Protein AF-A0A7U6QL29-F1 (afdb_monomer_lite)

Secondary structure (DSSP, 8-state):
----------TTSSTTT-HHHHS-----PPPHHHHS--TT----HHHHS-TTS-HHHHHHHHHHHHHHHHHHTT--HHHHHHHHT--HHHHHHHHHHHHH-TT---HHHHHHHHHT-

pLDDT: mean 74.28, std 16.04, range [40.22, 94.31]

Radius of gyration: 22.53 Å; chains: 1; bounding box: 45×58×54 Å

Foldseek 3Di:
DDDPDPPPDPPCPPPVNVVVVVPDPPDPDDDPVVVPPDPVCPPDLVNVCPPPDDPQLVVLLVLLVQLVVCVVVVDDLVRSCVVVVHDSVSSVLSVCLCVVCVVCNDSSVSSVVSVVD

Structure (mmCIF, N/CA/C/O backbone):
data_AF-A0A7U6QL29-F1
#
_entry.id   AF-A0A7U6QL29-F1
#
loop_
_atom_site.group_PDB
_atom_site.id
_atom_site.type_symbol
_atom_site.label_atom_id
_atom_site.label_alt_id
_atom_site.label_comp_id
_atom_site.label_asym_id
_atom_site.label_entity_id
_atom_site.label_seq_id
_atom_site.pdbx_PDB_ins_code
_atom_site.Cartn_x
_atom_site.Cartn_y
_atom_site.Cartn_z
_atom_site.occupancy
_atom_site.B_iso_or_equiv
_atom_site.auth_seq_id
_atom_si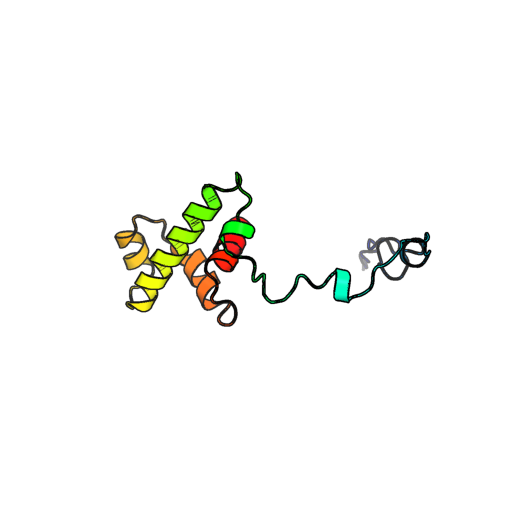te.auth_comp_id
_atom_site.auth_asym_id
_atom_site.auth_atom_id
_atom_site.pdbx_PDB_model_num
ATOM 1 N N . MET A 1 1 ? 28.688 42.647 -4.879 1.00 40.22 1 MET A N 1
ATOM 2 C CA . MET A 1 1 ? 27.377 41.988 -5.049 1.00 40.22 1 MET A CA 1
ATOM 3 C C . MET A 1 1 ? 27.635 40.758 -5.884 1.00 40.22 1 MET A C 1
ATOM 5 O O . MET A 1 1 ? 27.655 40.843 -7.107 1.00 40.22 1 MET A O 1
ATOM 9 N N . ASP A 1 2 ? 27.960 39.671 -5.197 1.00 42.50 2 ASP A N 1
ATOM 10 C CA . ASP A 1 2 ? 28.272 38.382 -5.794 1.00 42.50 2 ASP A CA 1
ATOM 11 C C . ASP A 1 2 ? 27.009 37.785 -6.404 1.00 42.50 2 ASP A C 1
ATOM 13 O O . ASP A 1 2 ? 26.021 37.530 -5.716 1.00 42.50 2 ASP A O 1
ATOM 17 N N . LYS A 1 3 ? 27.033 37.602 -7.722 1.00 50.62 3 LYS A N 1
ATOM 18 C CA . LYS A 1 3 ? 26.057 36.780 -8.425 1.00 50.62 3 LYS A CA 1
ATOM 19 C C . LYS A 1 3 ? 26.654 35.381 -8.487 1.00 50.62 3 LYS A C 1
ATOM 21 O O . LYS A 1 3 ? 27.391 35.078 -9.419 1.00 50.62 3 LYS A O 1
ATOM 26 N N . ASN A 1 4 ? 26.365 34.562 -7.479 1.00 50.38 4 ASN A N 1
ATOM 27 C CA . ASN A 1 4 ? 26.541 33.115 -7.574 1.00 50.38 4 ASN A CA 1
ATOM 28 C C . ASN A 1 4 ? 25.614 32.610 -8.682 1.00 50.38 4 ASN A C 1
ATOM 30 O O . ASN A 1 4 ? 24.430 32.366 -8.462 1.00 50.38 4 ASN A O 1
ATOM 34 N N . LYS A 1 5 ? 26.150 32.545 -9.898 1.00 53.12 5 LYS A N 1
ATOM 35 C CA . LYS A 1 5 ? 25.544 31.853 -11.025 1.00 53.12 5 LYS A CA 1
ATOM 36 C C . LYS A 1 5 ? 25.926 30.389 -10.842 1.00 53.12 5 LYS A C 1
ATOM 38 O O . LYS A 1 5 ? 27.107 30.055 -10.841 1.00 53.12 5 LYS A O 1
ATOM 43 N N . ILE A 1 6 ? 24.938 29.555 -10.545 1.00 56.38 6 ILE A N 1
ATOM 44 C CA . ILE A 1 6 ? 25.116 28.108 -10.455 1.00 56.38 6 ILE A CA 1
ATOM 45 C C . ILE A 1 6 ? 25.245 27.620 -11.904 1.00 56.38 6 ILE A C 1
ATOM 47 O O . ILE A 1 6 ? 24.254 27.266 -12.526 1.00 56.38 6 ILE A O 1
ATOM 51 N N . ASP A 1 7 ? 26.448 27.705 -12.468 1.00 56.84 7 ASP A N 1
ATOM 52 C CA . ASP A 1 7 ? 26.783 27.117 -13.769 1.00 56.84 7 ASP A CA 1
ATOM 53 C C . ASP A 1 7 ? 27.243 25.673 -13.516 1.00 56.84 7 ASP A C 1
ATOM 55 O O . ASP A 1 7 ? 28.436 25.396 -13.444 1.00 56.84 7 ASP A O 1
ATOM 59 N N . ASN A 1 8 ? 26.288 24.777 -13.257 1.00 55.00 8 ASN A N 1
ATOM 60 C CA . ASN A 1 8 ? 26.526 23.335 -13.115 1.00 55.00 8 ASN A CA 1
ATOM 61 C C . ASN A 1 8 ? 25.296 22.535 -13.586 1.00 55.00 8 ASN A C 1
ATOM 63 O O . ASN A 1 8 ? 24.815 21.641 -12.895 1.00 55.00 8 ASN A O 1
ATOM 67 N N . LEU A 1 9 ? 24.763 22.876 -14.759 1.00 58.69 9 LEU A N 1
ATOM 68 C CA . LEU A 1 9 ? 24.209 21.843 -15.627 1.00 58.69 9 LEU A CA 1
ATOM 69 C C . LEU A 1 9 ? 25.297 21.585 -16.662 1.00 58.69 9 LEU A C 1
ATOM 71 O O . LEU A 1 9 ? 25.741 22.506 -17.341 1.00 58.69 9 LEU A O 1
ATOM 75 N N . ASP A 1 10 ? 25.815 20.368 -16.674 1.00 59.53 10 ASP A N 1
ATOM 76 C CA . ASP A 1 10 ? 26.683 19.914 -17.745 1.00 59.53 10 ASP A CA 1
ATOM 77 C C . ASP A 1 10 ? 25.817 19.841 -19.007 1.00 59.53 10 ASP A C 1
ATOM 79 O O . ASP A 1 10 ? 24.961 18.965 -19.107 1.00 59.53 10 ASP A O 1
ATOM 83 N N . ASP A 1 11 ? 26.004 20.775 -19.942 1.00 56.78 11 ASP A N 1
ATOM 84 C CA . ASP A 1 11 ? 25.259 20.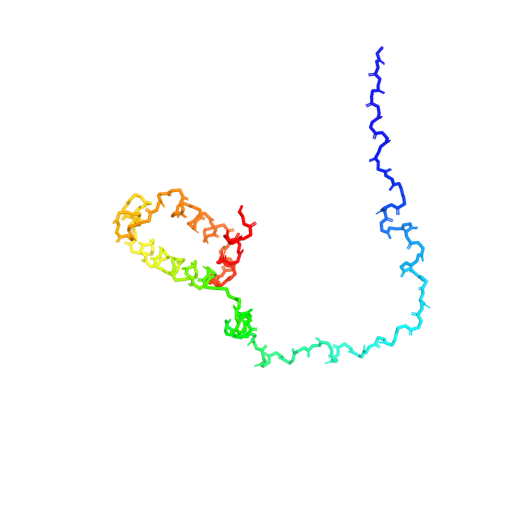839 -21.210 1.00 56.78 11 ASP A CA 1
ATOM 85 C C . ASP A 1 11 ? 25.388 19.533 -22.035 1.00 56.78 11 ASP A C 1
ATOM 87 O O . ASP A 1 11 ? 24.669 19.335 -23.011 1.00 56.78 11 ASP A O 1
ATOM 91 N N . THR A 1 12 ? 26.293 18.615 -21.661 1.00 55.00 12 THR A N 1
ATOM 92 C CA . THR A 1 12 ? 26.418 17.281 -22.272 1.00 55.00 12 THR A CA 1
ATOM 93 C C . THR A 1 12 ? 25.448 16.230 -21.713 1.00 55.00 12 THR A C 1
ATOM 95 O O . THR A 1 12 ? 25.294 15.169 -22.316 1.00 55.00 12 THR A O 1
ATOM 98 N N . LEU A 1 13 ? 24.768 16.517 -20.595 1.00 58.56 13 LEU A N 1
ATOM 99 C CA . LEU A 1 13 ? 23.689 15.696 -20.022 1.00 58.56 13 LEU A CA 1
ATOM 100 C C . LEU A 1 13 ? 22.298 16.091 -20.539 1.00 58.56 13 LEU A C 1
ATOM 102 O O . LEU A 1 13 ? 21.319 15.398 -20.252 1.00 58.56 13 LEU A O 1
ATOM 106 N N . ASP A 1 14 ? 22.200 17.178 -21.304 1.00 64.75 14 ASP A N 1
ATOM 107 C CA . ASP A 1 14 ? 20.971 17.532 -21.998 1.00 64.75 14 ASP A CA 1
ATOM 108 C C . ASP A 1 14 ? 20.721 16.515 -23.113 1.00 64.75 14 ASP A C 1
ATOM 110 O O . ASP A 1 14 ? 21.499 16.376 -24.060 1.00 64.75 14 ASP A O 1
ATOM 114 N N . TRP A 1 15 ? 19.592 15.811 -23.016 1.00 67.31 15 TRP A N 1
ATOM 115 C CA . TRP A 1 15 ? 19.151 14.805 -23.990 1.00 67.31 15 TRP A CA 1
ATOM 116 C C . TRP A 1 15 ? 19.091 15.345 -25.429 1.00 67.31 15 TRP A C 1
ATOM 118 O O . TRP A 1 15 ? 19.153 14.581 -26.389 1.00 67.31 15 TRP A O 1
ATOM 128 N N . GLU A 1 16 ? 18.985 16.665 -25.587 1.00 61.34 16 GLU A N 1
ATOM 129 C CA . GLU A 1 16 ? 19.014 17.361 -26.873 1.00 61.34 16 GLU A CA 1
ATOM 130 C C . GLU A 1 16 ? 20.406 17.338 -27.539 1.00 61.34 16 GLU A C 1
ATOM 132 O O . GLU A 1 16 ? 20.490 17.317 -28.767 1.00 61.34 16 GLU A O 1
ATOM 137 N N . TYR A 1 17 ? 21.494 17.277 -26.759 1.00 59.78 17 TYR A N 1
ATOM 138 C CA . TYR A 1 17 ? 22.880 17.369 -27.241 1.00 59.78 17 TYR A CA 1
ATOM 139 C C . TYR A 1 17 ? 23.651 16.048 -27.231 1.00 59.78 17 TYR A C 1
ATOM 141 O O . TYR A 1 17 ? 24.782 15.996 -27.723 1.00 59.78 17 TYR A O 1
ATOM 149 N N . MET A 1 18 ? 23.051 14.964 -26.738 1.00 69.81 18 MET A N 1
ATOM 150 C CA . MET A 1 18 ? 23.636 13.630 -26.840 1.00 69.81 18 MET A CA 1
ATOM 151 C C . MET A 1 18 ? 23.526 13.131 -28.291 1.00 69.81 18 MET A C 1
ATOM 153 O O . MET A 1 18 ? 22.610 12.394 -28.654 1.00 69.81 18 MET A O 1
ATOM 157 N N . SER A 1 19 ? 24.474 13.547 -29.139 1.00 60.09 19 SER A N 1
ATOM 158 C CA . SER A 1 19 ? 24.592 13.159 -30.557 1.00 60.09 19 SER A CA 1
ATOM 159 C C . SER A 1 19 ? 24.478 11.652 -30.781 1.00 60.09 19 SER A C 1
ATOM 161 O O . SER A 1 19 ? 23.974 11.193 -31.806 1.00 60.09 19 SER A O 1
ATOM 163 N N . ASP A 1 20 ? 24.909 10.888 -29.788 1.00 64.50 20 ASP A N 1
ATOM 164 C CA . ASP A 1 20 ? 24.981 9.436 -29.804 1.00 64.50 20 ASP A CA 1
ATOM 165 C C . ASP A 1 20 ? 23.582 8.788 -29.780 1.00 64.50 20 ASP A C 1
ATOM 167 O O . ASP A 1 20 ? 23.423 7.685 -30.290 1.00 64.50 20 ASP A O 1
ATOM 171 N N . PHE A 1 21 ? 22.541 9.486 -29.293 1.00 60.22 21 PHE A N 1
ATOM 172 C CA . PHE A 1 21 ? 21.143 9.026 -29.379 1.00 60.22 21 PHE A CA 1
ATOM 173 C C . PHE A 1 21 ? 20.537 9.179 -30.779 1.00 60.22 21 PHE A C 1
ATOM 175 O O . PHE A 1 21 ? 19.652 8.412 -31.151 1.00 60.22 21 PHE A O 1
ATOM 182 N N . TYR A 1 22 ? 21.008 10.153 -31.562 1.00 62.88 22 TYR A N 1
ATOM 183 C CA . TYR A 1 22 ? 20.559 10.384 -32.941 1.00 62.88 22 TYR A CA 1
ATOM 184 C C . TYR A 1 22 ? 21.401 9.630 -33.973 1.00 62.88 22 TYR A C 1
ATOM 186 O O . TYR A 1 22 ? 21.065 9.601 -35.161 1.00 62.88 22 TYR A O 1
ATOM 194 N N . THR A 1 23 ? 22.512 9.035 -33.537 1.00 63.91 23 THR A N 1
ATOM 195 C CA . THR A 1 23 ? 23.359 8.220 -34.396 1.00 63.91 23 THR A CA 1
ATOM 196 C C . THR A 1 23 ? 22.776 6.814 -34.407 1.00 63.91 23 THR A C 1
ATOM 198 O O . THR A 1 23 ? 23.006 6.021 -33.501 1.00 63.91 23 THR A O 1
ATOM 201 N N . ASN A 1 24 ? 21.962 6.528 -35.421 1.00 58.25 24 ASN A N 1
ATOM 202 C CA . ASN A 1 24 ? 21.401 5.201 -35.653 1.00 58.25 24 ASN A CA 1
ATOM 203 C C . ASN A 1 24 ? 22.540 4.211 -35.952 1.00 58.25 24 ASN A C 1
ATOM 205 O O . ASN A 1 24 ? 22.907 4.011 -37.108 1.00 58.25 24 ASN A O 1
ATOM 209 N N . GLU A 1 25 ? 23.117 3.590 -34.924 1.00 62.59 25 GLU A N 1
ATOM 210 C CA . GLU A 1 25 ? 23.585 2.216 -35.087 1.00 62.59 25 GLU A CA 1
ATOM 211 C C . GLU A 1 25 ? 22.348 1.393 -35.442 1.00 62.59 25 GLU A C 1
ATOM 213 O O . GLU A 1 25 ? 21.331 1.535 -34.763 1.00 62.59 25 GLU A O 1
ATOM 218 N N . ASP A 1 26 ? 22.418 0.621 -36.528 1.00 58.31 26 ASP A N 1
ATOM 219 C CA . ASP A 1 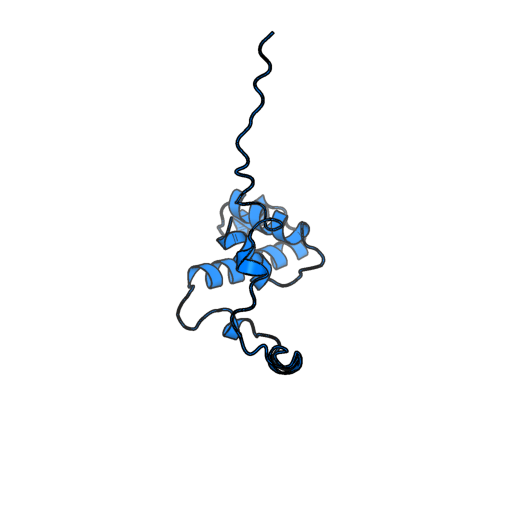26 ? 21.333 -0.168 -37.124 1.00 58.31 26 ASP A CA 1
ATOM 220 C C . ASP A 1 26 ? 20.696 -1.141 -36.110 1.00 58.31 26 ASP A C 1
ATOM 222 O O . ASP A 1 26 ? 20.930 -2.350 -36.123 1.00 58.31 26 ASP A O 1
ATOM 226 N N . LYS A 1 27 ? 19.896 -0.614 -35.185 1.00 62.78 27 LYS A N 1
ATOM 227 C CA . LYS A 1 27 ? 19.028 -1.385 -34.312 1.00 62.78 27 LYS A CA 1
ATOM 228 C C . LYS A 1 27 ? 17.805 -1.713 -35.143 1.00 62.78 27 LYS A C 1
ATOM 230 O O . LYS A 1 27 ? 17.078 -0.819 -35.568 1.00 62.78 27 LYS A O 1
ATOM 235 N N . GLU A 1 28 ? 17.617 -2.996 -35.409 1.00 67.25 28 GLU A N 1
ATOM 236 C CA . GLU A 1 28 ? 16.390 -3.530 -35.985 1.00 67.25 28 GLU A CA 1
ATOM 237 C C . GLU A 1 28 ? 15.247 -3.214 -35.008 1.00 67.25 28 GLU A C 1
ATOM 239 O O . GLU A 1 28 ? 15.099 -3.856 -33.969 1.00 67.25 28 GLU A O 1
ATOM 244 N N . ILE A 1 29 ? 14.516 -2.131 -35.276 1.00 71.31 29 ILE A N 1
ATOM 245 C CA . ILE A 1 29 ? 13.292 -1.783 -34.554 1.00 71.31 29 ILE A CA 1
ATOM 246 C C . ILE A 1 29 ? 12.190 -2.627 -35.194 1.00 71.31 29 ILE A C 1
ATOM 248 O O . ILE A 1 29 ? 11.953 -2.494 -36.395 1.00 71.31 29 ILE A O 1
ATOM 252 N N . GLY A 1 30 ? 11.582 -3.522 -34.413 1.00 76.00 30 GLY A N 1
ATOM 253 C CA . GLY A 1 30 ? 10.448 -4.338 -34.853 1.00 76.00 30 GLY A CA 1
ATOM 254 C C . GLY A 1 30 ? 9.211 -3.491 -35.152 1.00 76.00 30 GLY A C 1
ATOM 255 O O . GLY A 1 30 ? 9.171 -2.294 -34.844 1.00 76.00 30 GLY A O 1
ATOM 256 N N . ASP A 1 31 ? 8.192 -4.105 -35.745 1.00 81.69 31 ASP A N 1
ATOM 257 C CA . ASP A 1 31 ? 6.920 -3.419 -35.958 1.00 81.69 31 ASP A CA 1
ATOM 258 C C . ASP A 1 31 ? 6.247 -3.147 -34.599 1.00 81.69 31 ASP A C 1
ATOM 260 O O . ASP A 1 31 ? 6.501 -3.830 -33.604 1.00 81.69 31 ASP A O 1
ATOM 264 N N . LEU A 1 32 ? 5.410 -2.108 -34.510 1.00 67.38 32 LEU A N 1
ATOM 265 C CA . LEU A 1 32 ? 4.813 -1.686 -33.232 1.00 67.38 32 LEU A CA 1
ATOM 266 C C . LEU A 1 32 ? 3.994 -2.825 -32.598 1.00 67.38 32 LEU A C 1
ATOM 268 O O . LEU A 1 32 ? 3.947 -2.975 -31.380 1.00 67.38 32 LEU A O 1
ATOM 272 N N . GLU A 1 33 ? 3.379 -3.635 -33.453 1.00 73.25 33 GLU A N 1
ATOM 273 C CA . GLU A 1 33 ? 2.607 -4.828 -33.141 1.00 73.25 33 GLU A CA 1
ATOM 274 C C . GLU A 1 33 ? 3.435 -5.922 -32.453 1.00 73.25 33 GLU A C 1
ATOM 276 O O . GLU A 1 33 ? 2.864 -6.703 -31.696 1.00 73.25 33 GLU A O 1
ATOM 281 N N . ASP A 1 34 ? 4.758 -5.947 -32.647 1.00 73.06 34 ASP A N 1
ATOM 282 C CA . ASP A 1 34 ? 5.663 -6.898 -31.988 1.00 73.06 34 ASP A CA 1
ATOM 283 C C . ASP A 1 34 ? 5.951 -6.510 -30.525 1.00 73.06 34 ASP A C 1
ATOM 285 O O . ASP A 1 34 ? 6.336 -7.355 -29.716 1.00 73.06 34 ASP A O 1
ATOM 289 N N . TYR A 1 35 ? 5.753 -5.235 -30.168 1.00 69.62 35 TYR A N 1
ATOM 290 C CA . TYR A 1 35 ? 5.943 -4.707 -28.810 1.00 69.62 35 TYR A CA 1
ATOM 291 C C . TYR A 1 35 ? 4.635 -4.557 -28.032 1.00 69.62 35 TYR A C 1
ATOM 293 O O . TYR A 1 35 ? 4.652 -4.401 -26.808 1.00 69.62 35 TYR A O 1
ATOM 301 N N . ILE A 1 36 ? 3.495 -4.592 -28.723 1.00 73.50 36 ILE A N 1
ATOM 302 C CA . ILE A 1 36 ? 2.190 -4.654 -28.076 1.00 73.50 36 ILE A CA 1
ATOM 303 C C . ILE A 1 36 ? 2.008 -6.091 -27.589 1.00 73.50 36 ILE A C 1
ATOM 305 O O . ILE A 1 36 ? 1.554 -6.968 -28.323 1.00 73.50 36 ILE A O 1
ATOM 309 N N . VAL A 1 37 ? 2.342 -6.325 -26.317 1.00 61.00 37 VAL A N 1
ATOM 310 C CA . VAL A 1 37 ? 1.801 -7.468 -25.574 1.00 61.00 37 VAL A CA 1
ATOM 311 C C . VAL A 1 37 ? 0.290 -7.435 -25.789 1.00 61.00 37 VAL A C 1
ATOM 313 O O . VAL A 1 37 ? -0.357 -6.416 -25.536 1.00 61.00 37 VAL A O 1
ATOM 316 N N . SER A 1 38 ? -0.251 -8.505 -26.376 1.00 52.25 38 SER A N 1
ATOM 317 C CA . SER A 1 38 ? -1.668 -8.584 -26.728 1.00 52.25 38 SER A CA 1
ATOM 318 C C . SER A 1 38 ? -2.502 -8.176 -25.518 1.00 52.25 38 SER A C 1
ATOM 320 O O . SER A 1 38 ? -2.293 -8.704 -24.434 1.00 52.25 38 SER A O 1
ATOM 322 N N . ALA A 1 39 ? -3.460 -7.264 -25.694 1.00 51.97 39 ALA A N 1
ATOM 323 C CA . ALA A 1 39 ? -4.302 -6.733 -24.613 1.00 51.97 39 ALA A CA 1
ATOM 324 C C . ALA A 1 39 ? -5.142 -7.797 -23.859 1.00 51.97 39 ALA A C 1
ATOM 326 O O . ALA A 1 39 ? -5.894 -7.452 -22.952 1.00 51.97 39 ALA A O 1
ATOM 327 N N . ASP A 1 40 ? -5.038 -9.068 -24.255 1.00 49.66 40 ASP A N 1
ATOM 328 C CA . ASP A 1 40 ? -5.612 -10.237 -23.583 1.00 49.66 40 ASP A CA 1
ATOM 329 C C . ASP A 1 40 ? -4.705 -10.778 -22.456 1.00 49.66 40 ASP A C 1
ATOM 331 O O . ASP A 1 40 ? -5.150 -11.515 -21.582 1.00 49.66 40 ASP A O 1
ATOM 335 N N . GLU A 1 41 ? -3.436 -10.368 -22.424 1.00 51.09 41 GLU A N 1
ATOM 336 C CA . GLU A 1 41 ? -2.528 -10.570 -21.300 1.00 51.09 41 GLU A CA 1
ATOM 337 C C . GLU A 1 41 ? -2.523 -9.299 -20.452 1.00 51.09 41 GLU A C 1
ATOM 339 O O . GLU A 1 41 ? -1.536 -8.569 -20.374 1.00 51.09 41 GLU A O 1
ATOM 344 N N . THR A 1 42 ? -3.649 -9.003 -19.798 1.00 52.22 42 THR A N 1
ATOM 345 C CA . THR A 1 42 ? -3.569 -8.156 -18.606 1.00 52.22 42 THR A CA 1
ATOM 346 C C . THR A 1 42 ? -2.589 -8.843 -17.662 1.00 52.22 42 THR A C 1
ATOM 348 O O . THR A 1 42 ? -2.853 -9.998 -17.302 1.00 52.22 42 THR A O 1
ATOM 351 N N . PRO A 1 43 ? -1.467 -8.210 -17.286 1.00 52.09 43 PRO A N 1
ATOM 352 C CA . PRO A 1 43 ? -0.566 -8.817 -16.331 1.00 52.09 43 PRO A CA 1
ATOM 353 C C . PRO A 1 43 ? -1.374 -9.042 -15.052 1.00 52.09 43 PRO A C 1
ATOM 355 O O . PRO A 1 43 ? -1.879 -8.105 -14.438 1.00 52.09 43 PRO A O 1
ATOM 358 N N . THR A 1 44 ? -1.609 -10.311 -14.729 1.00 54.84 44 THR A N 1
ATOM 359 C CA . THR A 1 44 ? -2.205 -10.695 -13.457 1.00 54.84 44 THR A CA 1
ATOM 360 C C . THR A 1 44 ? -1.234 -10.303 -12.356 1.00 54.84 44 THR A C 1
ATOM 362 O O . THR A 1 44 ? -0.024 -10.270 -12.587 1.00 54.84 44 THR A O 1
ATOM 365 N N . ASP A 1 45 ? -1.739 -10.045 -11.150 1.00 53.84 45 ASP A N 1
ATOM 366 C CA . ASP A 1 45 ? -0.876 -9.730 -10.007 1.00 53.84 45 ASP A CA 1
ATOM 367 C C . ASP A 1 45 ? 0.250 -10.780 -9.851 1.00 53.84 45 ASP A C 1
ATOM 369 O O . ASP A 1 45 ? 1.393 -10.436 -9.574 1.00 53.84 45 ASP A O 1
ATOM 373 N N . GLU A 1 46 ? -0.033 -12.053 -10.162 1.00 54.25 46 GLU A N 1
ATOM 374 C CA . GLU A 1 46 ? 0.936 -13.163 -10.180 1.00 54.25 46 GLU A CA 1
ATOM 375 C C . GLU A 1 46 ? 2.031 -13.073 -11.262 1.00 54.25 46 GLU A C 1
ATOM 377 O O . GLU A 1 46 ? 3.103 -13.635 -11.068 1.00 54.25 46 GLU A O 1
ATOM 382 N N . ASN A 1 47 ? 1.794 -12.397 -12.391 1.00 54.38 47 ASN A N 1
ATOM 383 C CA . ASN A 1 47 ? 2.810 -12.180 -13.431 1.00 54.38 47 ASN A CA 1
ATOM 384 C C . ASN A 1 47 ? 3.742 -10.999 -13.106 1.00 54.38 47 ASN A C 1
ATOM 386 O O . ASN A 1 47 ? 4.848 -10.939 -13.639 1.00 54.38 47 ASN A O 1
ATOM 390 N N . ILE A 1 48 ? 3.293 -10.059 -12.265 1.00 57.16 48 ILE A N 1
ATOM 391 C CA . ILE A 1 48 ? 4.058 -8.869 -11.850 1.00 57.16 48 ILE A CA 1
ATOM 392 C C . ILE A 1 48 ? 4.889 -9.178 -10.599 1.00 57.16 48 ILE A C 1
ATOM 394 O O . ILE A 1 48 ? 6.048 -8.779 -10.513 1.00 57.16 48 ILE A O 1
ATOM 398 N N . LEU A 1 49 ? 4.322 -9.946 -9.665 1.00 57.28 49 LEU A N 1
ATOM 399 C CA . LEU A 1 49 ? 5.041 -10.558 -8.551 1.00 57.28 49 LEU A CA 1
ATOM 400 C C . LEU A 1 49 ? 5.940 -11.678 -9.094 1.00 57.28 49 LEU A C 1
ATOM 402 O O . LEU A 1 49 ? 5.527 -12.836 -9.162 1.00 57.28 49 LEU A O 1
ATOM 406 N N . GLY A 1 50 ? 7.159 -11.340 -9.524 1.00 51.91 50 GLY A N 1
ATOM 407 C CA . GLY A 1 50 ? 8.160 -12.316 -9.959 1.00 51.91 50 GLY A CA 1
ATOM 408 C C . GLY A 1 50 ? 8.237 -13.503 -8.990 1.00 51.91 50 GLY A C 1
ATOM 409 O O . GLY A 1 50 ? 8.167 -13.328 -7.779 1.00 51.91 50 GLY A O 1
ATOM 410 N N . ASN A 1 51 ? 8.352 -14.728 -9.518 1.00 54.78 51 ASN A N 1
ATOM 411 C CA . ASN A 1 51 ? 8.129 -15.995 -8.794 1.00 54.78 51 ASN A CA 1
ATOM 412 C C . ASN A 1 51 ? 8.886 -16.194 -7.453 1.00 54.78 51 ASN A C 1
ATOM 414 O O . ASN A 1 51 ? 8.576 -17.154 -6.747 1.00 54.78 51 ASN A O 1
ATOM 418 N N . GLU A 1 52 ? 9.835 -15.332 -7.073 1.00 53.62 52 GLU A N 1
ATOM 419 C CA . GLU A 1 52 ? 10.612 -15.428 -5.825 1.00 53.62 52 GLU A CA 1
ATOM 420 C C . GLU A 1 52 ? 10.835 -14.084 -5.085 1.00 53.62 52 GLU A C 1
ATOM 422 O O . GLU A 1 52 ? 11.376 -14.091 -3.982 1.00 53.62 52 GLU A O 1
ATOM 427 N N . GLU A 1 53 ? 10.382 -12.950 -5.627 1.00 55.72 53 GLU A N 1
ATOM 428 C CA . GLU A 1 53 ? 10.504 -11.602 -5.043 1.00 55.72 53 GLU A CA 1
ATOM 429 C C . GLU A 1 53 ? 9.069 -11.038 -5.006 1.00 55.72 53 GLU A C 1
ATOM 431 O O . GLU A 1 53 ? 8.463 -10.805 -6.041 1.00 55.72 53 GLU A O 1
ATOM 436 N N . ASP A 1 54 ? 8.361 -10.897 -3.894 1.00 69.00 54 ASP A N 1
ATOM 437 C CA . ASP A 1 54 ? 8.808 -10.229 -2.689 1.00 69.00 54 ASP A CA 1
ATOM 438 C C . ASP A 1 54 ? 7.781 -10.533 -1.574 1.00 69.00 54 ASP A C 1
ATOM 440 O O . ASP A 1 54 ? 6.610 -10.135 -1.646 1.00 69.00 54 ASP A O 1
ATOM 444 N N . ASP A 1 55 ? 8.173 -11.308 -0.557 1.00 81.12 55 ASP A N 1
ATOM 445 C CA . ASP A 1 55 ? 7.302 -11.600 0.595 1.00 81.12 55 ASP A CA 1
ATOM 446 C C . ASP A 1 55 ? 6.857 -10.302 1.300 1.00 81.12 55 ASP A C 1
ATOM 448 O O . ASP A 1 55 ? 5.758 -10.242 1.857 1.00 81.12 55 ASP A O 1
ATOM 452 N N . THR A 1 56 ? 7.675 -9.246 1.212 1.00 84.94 56 THR A N 1
ATOM 453 C CA . THR A 1 56 ? 7.357 -7.906 1.716 1.00 84.94 56 THR A CA 1
ATOM 454 C C . THR A 1 56 ? 6.209 -7.286 0.930 1.00 84.94 56 THR A C 1
ATOM 456 O O . THR A 1 56 ? 5.218 -6.872 1.529 1.00 84.94 56 THR A O 1
ATOM 459 N N . LEU A 1 57 ? 6.281 -7.288 -0.404 1.00 86.50 57 LEU A N 1
ATOM 460 C CA . LEU A 1 57 ? 5.226 -6.738 -1.258 1.00 86.50 57 LEU A CA 1
ATOM 461 C C . LEU A 1 57 ? 3.894 -7.462 -1.058 1.00 86.50 57 LEU A C 1
ATOM 463 O O . LEU A 1 57 ? 2.840 -6.832 -1.009 1.00 86.50 57 LEU A O 1
ATOM 467 N N . ARG A 1 58 ? 3.926 -8.791 -0.897 1.00 87.12 58 ARG A N 1
ATOM 468 C CA . ARG A 1 58 ? 2.720 -9.578 -0.594 1.00 87.12 58 ARG A CA 1
ATOM 469 C C . ARG A 1 58 ? 2.098 -9.183 0.739 1.00 87.12 58 ARG A C 1
ATOM 471 O O . ARG A 1 58 ? 0.873 -9.112 0.829 1.00 87.12 58 ARG A O 1
ATOM 478 N N . GLN A 1 59 ? 2.925 -8.928 1.752 1.00 90.12 59 GLN A N 1
ATOM 479 C CA . GLN A 1 59 ? 2.448 -8.453 3.045 1.00 90.12 59 GLN A CA 1
ATOM 480 C C . GLN A 1 59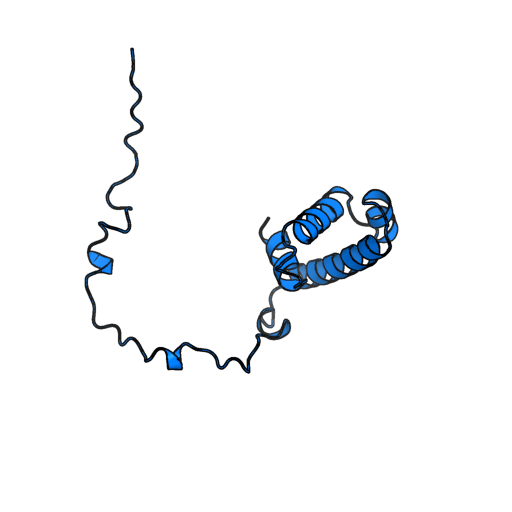 ? 1.822 -7.061 2.917 1.00 90.12 59 GLN A C 1
ATOM 482 O O . GLN A 1 59 ? 0.694 -6.865 3.361 1.00 90.12 59 GLN A O 1
ATOM 487 N N . ILE A 1 60 ? 2.497 -6.130 2.238 1.00 90.38 60 ILE A N 1
ATOM 488 C CA . ILE A 1 60 ? 1.985 -4.772 2.010 1.00 90.38 60 ILE A CA 1
ATOM 489 C C . ILE A 1 60 ? 0.664 -4.822 1.231 1.00 90.38 60 ILE A C 1
ATOM 491 O O . ILE A 1 60 ? -0.285 -4.126 1.578 1.00 90.38 60 ILE A O 1
ATOM 495 N N . LEU A 1 61 ? 0.555 -5.683 0.218 1.00 91.38 61 LEU A N 1
ATOM 496 C CA . LEU A 1 61 ? -0.674 -5.870 -0.555 1.00 91.38 61 LEU A CA 1
ATOM 497 C C . LEU A 1 61 ? -1.854 -6.316 0.324 1.00 91.38 61 LEU A C 1
ATOM 499 O O . LEU A 1 61 ? -2.973 -5.823 0.166 1.00 91.38 61 LEU A O 1
ATOM 503 N N . ASP A 1 62 ? -1.619 -7.257 1.237 1.00 92.38 62 ASP A N 1
ATOM 504 C CA . ASP A 1 62 ? -2.634 -7.720 2.186 1.00 92.38 62 ASP A CA 1
ATOM 505 C C . ASP A 1 62 ? -3.010 -6.619 3.195 1.00 92.38 62 ASP A C 1
ATOM 507 O O . ASP A 1 62 ? -4.190 -6.416 3.495 1.00 92.38 62 ASP A O 1
ATOM 511 N N . ASP A 1 63 ? -2.026 -5.848 3.659 1.00 93.12 63 ASP A N 1
ATOM 512 C CA . ASP A 1 63 ? -2.244 -4.715 4.557 1.00 93.12 63 ASP A CA 1
ATOM 513 C C . ASP A 1 63 ? -3.088 -3.620 3.888 1.00 93.12 63 ASP A C 1
ATOM 515 O O . ASP A 1 63 ? -4.065 -3.146 4.474 1.00 93.12 63 ASP A O 1
ATOM 519 N N . VAL A 1 64 ? -2.782 -3.269 2.633 1.00 92.19 64 VAL A N 1
ATOM 520 C CA . VAL A 1 64 ? -3.536 -2.289 1.834 1.00 92.19 64 VAL A CA 1
ATOM 521 C C . VAL A 1 64 ? -4.998 -2.712 1.694 1.00 92.19 64 VAL A C 1
ATOM 523 O O . VAL A 1 64 ? -5.894 -1.896 1.930 1.00 92.19 64 VAL A O 1
ATOM 526 N N . LYS A 1 65 ? -5.257 -3.992 1.395 1.00 92.25 65 LYS A N 1
ATOM 527 C CA . LYS A 1 65 ? -6.621 -4.542 1.302 1.00 92.25 65 LYS A CA 1
ATOM 528 C C . LYS A 1 65 ? -7.384 -4.391 2.616 1.00 92.25 65 LYS A C 1
ATOM 530 O O . LYS A 1 65 ? -8.494 -3.858 2.633 1.00 92.25 65 LYS A O 1
ATOM 535 N N . LYS A 1 66 ? -6.775 -4.794 3.734 1.00 93.94 66 LYS A N 1
ATOM 536 C CA . LYS A 1 66 ? -7.390 -4.709 5.070 1.00 93.94 66 LYS A CA 1
ATOM 537 C C . LYS A 1 66 ? -7.674 -3.270 5.494 1.00 93.94 66 LYS A C 1
ATOM 539 O O . LYS A 1 66 ? -8.736 -2.986 6.058 1.00 93.94 66 LYS A O 1
ATOM 544 N N . VAL A 1 67 ? -6.740 -2.356 5.230 1.00 92.94 67 VAL A N 1
ATOM 545 C CA . VAL A 1 67 ? -6.901 -0.930 5.536 1.00 92.94 67 VAL A CA 1
ATOM 546 C C . VAL A 1 67 ? -8.015 -0.324 4.684 1.00 92.94 67 VAL A C 1
ATOM 548 O O . VAL A 1 67 ? -8.866 0.379 5.234 1.00 92.94 67 VAL A O 1
ATOM 551 N N . ARG A 1 68 ? -8.078 -0.648 3.384 1.00 90.69 68 ARG A N 1
ATOM 552 C CA . ARG A 1 68 ? -9.155 -0.210 2.482 1.00 90.69 68 ARG A CA 1
ATOM 553 C C . ARG A 1 68 ? -10.526 -0.660 2.991 1.00 90.69 68 ARG A C 1
ATOM 555 O O . ARG A 1 68 ? -11.403 0.178 3.182 1.00 90.69 68 ARG A O 1
ATOM 562 N N . GLU A 1 69 ? -10.694 -1.941 3.317 1.00 91.81 69 GLU A N 1
ATOM 563 C CA . GLU A 1 69 ? -11.956 -2.471 3.859 1.00 91.81 69 GLU A CA 1
ATOM 564 C C . GLU A 1 69 ? -12.379 -1.774 5.164 1.00 91.81 69 GLU A C 1
ATOM 566 O O . GLU A 1 69 ? -13.561 -1.476 5.395 1.00 91.81 69 GLU A O 1
ATOM 571 N N . CYS A 1 70 ? -11.418 -1.494 6.049 1.00 91.00 70 CYS A N 1
ATOM 572 C CA . CYS A 1 70 ? -11.708 -0.803 7.298 1.00 91.00 70 CYS A CA 1
ATOM 573 C C . CYS A 1 70 ? -12.066 0.673 7.086 1.00 91.00 70 CYS A C 1
ATOM 575 O O . CYS A 1 70 ? -12.958 1.173 7.780 1.00 91.00 70 CYS A O 1
ATOM 577 N N . ASN A 1 71 ? -11.424 1.339 6.129 1.00 89.69 71 ASN A N 1
ATOM 578 C CA . ASN A 1 71 ? -11.719 2.714 5.742 1.00 89.69 71 ASN A CA 1
ATOM 579 C C . ASN A 1 71 ? -13.105 2.838 5.093 1.00 89.69 71 ASN A C 1
ATOM 581 O O . ASN A 1 71 ? -13.880 3.714 5.471 1.00 89.69 71 ASN A O 1
ATOM 585 N N . ASP A 1 72 ? -13.472 1.902 4.215 1.00 88.31 72 ASP A N 1
ATOM 586 C CA . ASP A 1 72 ? -14.802 1.842 3.590 1.00 88.31 72 ASP A CA 1
ATOM 587 C C . ASP A 1 72 ? -15.916 1.612 4.624 1.00 88.31 72 ASP A C 1
ATOM 589 O O . ASP A 1 72 ? -17.050 2.067 4.464 1.00 88.31 72 ASP A O 1
ATOM 593 N N . SER A 1 73 ? -15.581 0.959 5.741 1.00 89.19 73 SER A N 1
ATOM 594 C CA . SER A 1 73 ? -16.472 0.803 6.896 1.00 89.19 73 SER A CA 1
ATOM 595 C C . SER A 1 73 ? -16.631 2.083 7.737 1.00 89.19 73 SER A C 1
ATOM 597 O O . SER A 1 73 ? -17.377 2.073 8.718 1.00 89.19 73 SER A O 1
ATOM 599 N N . GLY A 1 74 ? -15.926 3.168 7.399 1.00 88.88 74 GLY A N 1
ATOM 600 C CA . GLY A 1 74 ? -15.979 4.461 8.083 1.00 88.88 74 GLY A CA 1
ATOM 601 C C . GLY A 1 74 ? -15.136 4.561 9.358 1.00 88.88 74 GLY A C 1
ATOM 602 O O . GLY A 1 74 ? -15.401 5.444 10.175 1.00 88.88 74 GLY A O 1
ATOM 603 N N . LYS A 1 75 ? -14.157 3.667 9.560 1.00 90.69 75 LYS A N 1
ATOM 604 C CA . LYS A 1 75 ? -13.238 3.735 10.709 1.00 90.69 75 LYS A CA 1
ATOM 605 C C . LYS A 1 75 ? -12.183 4.822 10.499 1.00 90.69 75 LYS A C 1
ATOM 607 O O . LYS A 1 75 ? -11.734 5.042 9.378 1.00 90.69 75 LYS A O 1
ATOM 612 N N . ASN A 1 76 ? -11.766 5.485 11.575 1.00 91.06 76 ASN A N 1
ATOM 613 C CA . ASN A 1 76 ? -10.663 6.451 11.530 1.00 91.06 76 ASN A CA 1
ATOM 614 C C . ASN A 1 76 ? -9.284 5.767 11.653 1.00 91.06 76 ASN A C 1
ATOM 616 O O . ASN A 1 76 ? -9.197 4.604 12.031 1.00 91.06 76 ASN A O 1
ATOM 620 N N . VAL A 1 77 ? -8.201 6.499 11.368 1.00 91.50 77 VAL A N 1
ATOM 621 C CA . VAL A 1 77 ? -6.815 5.978 11.368 1.00 91.50 77 VAL A CA 1
ATOM 622 C C . VAL A 1 77 ? -6.458 5.225 12.656 1.00 91.50 77 VAL A C 1
ATOM 624 O O . VAL A 1 77 ? -5.987 4.094 12.584 1.00 91.50 77 VAL A O 1
ATOM 627 N N . ALA A 1 78 ? -6.730 5.810 13.826 1.00 92.25 78 ALA A N 1
ATOM 628 C CA . ALA A 1 78 ? -6.397 5.205 15.117 1.00 92.25 78 ALA A CA 1
ATOM 629 C C . ALA A 1 78 ? -7.216 3.930 15.387 1.00 92.25 78 ALA A C 1
ATOM 631 O O . ALA A 1 78 ? -6.713 2.949 15.939 1.00 92.25 78 ALA A O 1
ATOM 632 N N . GLU A 1 79 ? -8.482 3.909 14.961 1.00 91.75 79 GLU A N 1
ATOM 633 C CA . GLU A 1 79 ? -9.326 2.713 15.031 1.00 91.75 79 GLU A CA 1
ATOM 634 C C . GLU A 1 79 ? -8.806 1.604 14.114 1.00 91.75 79 GLU A C 1
ATOM 636 O O . GLU A 1 79 ? -8.789 0.445 14.519 1.00 91.75 79 GLU A O 1
ATOM 641 N N . ILE A 1 80 ? -8.363 1.942 12.901 1.00 92.56 80 ILE A N 1
ATOM 642 C CA . ILE A 1 80 ? -7.797 0.981 11.945 1.00 92.56 80 ILE A CA 1
ATOM 643 C C . ILE A 1 80 ? -6.487 0.400 12.486 1.00 92.56 80 ILE A C 1
ATOM 645 O O . ILE A 1 80 ? -6.353 -0.821 12.535 1.00 92.56 80 ILE A O 1
ATOM 649 N N . ALA A 1 81 ? -5.575 1.251 12.961 1.00 93.69 81 ALA A N 1
ATOM 650 C CA . ALA A 1 81 ? -4.313 0.845 13.576 1.00 93.69 81 ALA A CA 1
ATOM 651 C C . ALA A 1 81 ? -4.537 -0.110 14.759 1.00 93.69 81 ALA A C 1
ATOM 653 O O . ALA A 1 81 ? -3.919 -1.168 14.839 1.00 93.69 81 ALA A O 1
ATOM 654 N N . THR A 1 82 ? -5.514 0.197 15.618 1.00 93.12 82 THR A N 1
ATOM 655 C CA . THR A 1 82 ? -5.871 -0.662 16.758 1.00 93.12 82 THR A CA 1
ATOM 656 C C . THR A 1 82 ? -6.486 -1.998 16.321 1.00 93.12 82 THR A C 1
ATOM 658 O O . THR A 1 82 ? -6.225 -3.027 16.937 1.00 93.12 82 THR A O 1
ATOM 661 N N . VAL A 1 83 ? -7.337 -2.002 15.289 1.00 92.94 83 VAL A N 1
ATOM 662 C CA . VAL A 1 83 ? -8.023 -3.217 14.809 1.00 92.94 83 VAL A CA 1
ATOM 663 C C . VAL A 1 83 ? -7.065 -4.165 14.094 1.00 92.94 83 VAL A C 1
ATOM 665 O O . VAL A 1 83 ? -7.212 -5.380 14.223 1.00 92.94 83 VAL A O 1
ATOM 668 N N . LEU A 1 84 ? -6.117 -3.618 13.336 1.00 91.94 84 LEU A N 1
ATOM 669 C CA . LEU A 1 84 ? -5.171 -4.388 12.532 1.00 91.94 84 LEU A CA 1
ATOM 670 C C . LEU A 1 84 ? -3.834 -4.648 13.241 1.00 91.94 84 LEU A C 1
ATOM 672 O O . LEU A 1 84 ? -3.016 -5.374 12.688 1.00 91.94 84 LEU A O 1
ATOM 676 N N . ASP A 1 85 ? -3.640 -4.108 14.451 1.00 93.69 85 ASP A N 1
ATOM 677 C CA . ASP A 1 85 ? -2.372 -4.147 15.200 1.00 93.69 85 ASP A CA 1
ATOM 678 C C . ASP A 1 85 ? -1.197 -3.610 14.361 1.00 93.69 85 ASP A C 1
ATOM 680 O O . ASP A 1 85 ? -0.124 -4.204 14.271 1.00 93.69 85 ASP A O 1
ATOM 684 N N . MET A 1 86 ? -1.447 -2.484 13.689 1.00 93.75 86 MET A N 1
ATOM 685 C CA . MET A 1 86 ? -0.514 -1.808 12.787 1.00 93.75 86 MET A CA 1
ATOM 686 C C . MET A 1 86 ? -0.116 -0.447 13.349 1.00 93.75 86 MET A C 1
ATOM 688 O O . MET A 1 86 ? -0.846 0.158 14.133 1.00 93.75 86 MET A O 1
ATOM 692 N N . ASP A 1 87 ? 1.031 0.058 12.909 1.00 94.31 87 ASP A N 1
ATOM 693 C CA . ASP A 1 87 ? 1.481 1.400 13.265 1.00 94.31 87 ASP A CA 1
ATOM 694 C C . ASP A 1 87 ? 0.579 2.488 12.640 1.00 94.31 87 ASP A C 1
ATOM 696 O O . ASP A 1 87 ? 0.172 2.390 11.479 1.00 94.31 87 ASP A O 1
ATOM 700 N N . GLU A 1 88 ? 0.250 3.534 13.407 1.00 92.94 88 GLU A N 1
ATOM 701 C CA . GLU A 1 88 ? -0.621 4.623 12.939 1.00 92.94 88 GLU A CA 1
ATOM 702 C C . GLU A 1 88 ? -0.008 5.416 11.774 1.00 92.94 88 GLU A C 1
ATOM 704 O O . GLU A 1 88 ? -0.743 5.860 10.886 1.00 92.94 88 GLU A O 1
ATOM 709 N N . GLU A 1 89 ? 1.318 5.587 11.738 1.00 93.12 89 GLU A N 1
ATOM 710 C CA . GLU A 1 89 ? 2.010 6.262 10.637 1.00 93.12 89 GLU A CA 1
ATOM 711 C C . GLU A 1 89 ? 1.935 5.411 9.364 1.00 93.12 89 GLU A C 1
ATOM 713 O O . GLU A 1 89 ? 1.657 5.941 8.287 1.00 93.12 89 GLU A O 1
ATOM 718 N N . TYR A 1 90 ? 2.065 4.087 9.490 1.00 93.69 90 TYR A N 1
ATOM 719 C CA . TYR A 1 90 ? 1.917 3.154 8.368 1.00 93.69 90 TYR A CA 1
ATOM 720 C C . TYR A 1 90 ? 0.487 3.132 7.805 1.00 93.69 90 TYR A C 1
ATOM 722 O O . TYR A 1 90 ? 0.285 3.245 6.596 1.00 93.69 90 TYR A O 1
ATOM 730 N N . VAL A 1 91 ? -0.532 3.086 8.670 1.00 93.44 91 VAL A N 1
ATOM 731 C CA . VAL A 1 91 ? -1.940 3.193 8.244 1.00 93.44 91 VAL A CA 1
ATOM 732 C C . VAL A 1 91 ? -2.208 4.542 7.571 1.00 93.44 91 VAL A C 1
ATOM 734 O O . VAL A 1 91 ? -2.921 4.611 6.567 1.00 93.44 91 VAL A O 1
ATOM 737 N N . THR A 1 92 ? -1.621 5.622 8.093 1.00 93.25 92 THR A N 1
ATOM 738 C CA . THR A 1 92 ? -1.723 6.955 7.486 1.00 93.25 92 THR A CA 1
ATOM 739 C C . THR A 1 92 ? -1.115 6.973 6.088 1.00 93.25 92 THR A C 1
ATOM 741 O O . THR A 1 92 ? -1.754 7.484 5.168 1.00 93.25 92 THR A O 1
ATOM 744 N N . LEU A 1 93 ? 0.072 6.389 5.910 1.00 92.19 93 LEU A N 1
ATOM 745 C CA . LEU A 1 93 ? 0.740 6.276 4.614 1.00 92.19 93 LEU A CA 1
ATOM 746 C C . LEU A 1 93 ? -0.149 5.546 3.600 1.00 92.19 93 LEU A C 1
ATOM 748 O O . LEU A 1 93 ? -0.420 6.085 2.528 1.00 92.19 93 LEU A O 1
ATOM 752 N N . ILE A 1 94 ? -0.683 4.379 3.972 1.00 91.56 94 ILE A N 1
ATOM 753 C CA . ILE A 1 94 ? -1.583 3.595 3.113 1.00 91.56 94 ILE A CA 1
ATOM 754 C C . ILE A 1 94 ? -2.801 4.426 2.688 1.00 91.56 94 ILE A C 1
ATOM 756 O O . ILE A 1 94 ? -3.138 4.489 1.505 1.00 91.56 94 ILE A O 1
ATOM 760 N N . LEU A 1 95 ? -3.458 5.103 3.634 1.00 90.50 95 LEU A N 1
ATOM 761 C CA . LEU A 1 95 ? -4.652 5.903 3.348 1.00 90.50 95 LEU A CA 1
ATOM 762 C C . LEU A 1 95 ? -4.353 7.153 2.519 1.00 90.50 95 LEU A C 1
ATOM 764 O O . LEU A 1 95 ? -5.186 7.551 1.702 1.00 90.50 95 LEU A O 1
ATOM 768 N N . MET A 1 96 ? -3.194 7.786 2.708 1.00 89.75 96 MET A N 1
ATOM 769 C CA . MET A 1 96 ? -2.763 8.897 1.860 1.00 89.75 96 MET A CA 1
ATOM 770 C C . MET A 1 96 ? -2.567 8.432 0.416 1.00 89.75 96 MET A C 1
ATOM 772 O O . MET A 1 96 ? -3.057 9.095 -0.498 1.00 89.75 96 MET A O 1
ATOM 776 N N . THR A 1 97 ? -1.934 7.276 0.211 1.00 88.38 97 THR A N 1
ATOM 777 C CA . THR A 1 97 ? -1.704 6.709 -1.125 1.00 88.38 97 THR A CA 1
ATOM 778 C C . THR A 1 97 ? -3.009 6.266 -1.792 1.00 88.38 97 THR A C 1
ATOM 780 O O . THR A 1 97 ? -3.223 6.581 -2.964 1.00 88.38 97 THR A O 1
ATOM 783 N N . LEU A 1 98 ? -3.919 5.634 -1.037 1.00 86.38 98 LEU A N 1
ATOM 784 C CA . LEU A 1 98 ? -5.262 5.243 -1.494 1.00 86.38 98 LEU A CA 1
ATOM 785 C C . LEU A 1 98 ? -6.094 6.446 -1.955 1.00 86.38 98 LEU A C 1
ATOM 787 O O . LEU A 1 98 ? -6.711 6.414 -3.016 1.00 86.38 98 LEU A O 1
ATOM 791 N N . ASN A 1 99 ? -6.122 7.520 -1.163 1.00 83.38 99 ASN A N 1
ATOM 792 C CA . ASN A 1 99 ? -6.945 8.694 -1.468 1.00 83.38 99 ASN A CA 1
ATOM 793 C C . ASN A 1 99 ? -6.286 9.649 -2.476 1.00 83.38 99 ASN A C 1
ATOM 795 O O . ASN A 1 99 ? -6.978 10.458 -3.096 1.00 83.38 99 ASN A O 1
ATOM 799 N N . GLY A 1 100 ? -4.961 9.585 -2.625 1.00 79.81 100 GLY A N 1
ATOM 800 C CA . GLY A 1 100 ? -4.197 10.404 -3.564 1.00 79.81 100 GLY A CA 1
ATOM 801 C C . GLY A 1 100 ? -4.340 9.970 -5.023 1.00 79.81 100 GLY A C 1
ATOM 802 O O . GLY A 1 100 ? -4.169 10.804 -5.910 1.00 79.81 100 GLY A O 1
ATOM 803 N N . ASN A 1 101 ? -4.702 8.706 -5.273 1.00 69.88 101 ASN A N 1
ATOM 804 C CA . ASN A 1 101 ? -4.793 8.120 -6.613 1.00 69.88 101 ASN A CA 1
ATOM 805 C C . ASN A 1 101 ? -6.183 7.509 -6.875 1.00 69.88 101 ASN A C 1
ATOM 807 O O . ASN A 1 101 ? -6.305 6.299 -7.037 1.00 69.88 101 ASN A O 1
ATOM 811 N N . PRO A 1 102 ? -7.258 8.315 -6.951 1.00 65.12 102 PRO A N 1
ATOM 812 C CA . PRO A 1 102 ? -8.612 7.790 -7.151 1.00 65.12 102 PRO A CA 1
ATOM 813 C C . PRO A 1 102 ? -8.802 7.076 -8.502 1.00 65.12 102 PRO A C 1
ATOM 815 O O . PRO A 1 102 ? -9.727 6.279 -8.645 1.00 65.12 102 PRO A O 1
ATOM 818 N N . GLU A 1 103 ? -7.948 7.360 -9.491 1.00 62.56 103 GLU A N 1
ATOM 819 C CA . GLU A 1 103 ? -7.952 6.689 -10.798 1.00 62.56 103 GLU A CA 1
ATOM 820 C C . GLU A 1 103 ? -7.242 5.327 -10.760 1.00 62.56 103 GLU A C 1
ATOM 822 O O . GLU A 1 103 ? -7.567 4.451 -11.561 1.00 62.56 103 GLU A O 1
ATOM 827 N N . ASP A 1 104 ? -6.336 5.122 -9.798 1.00 60.28 104 ASP A N 1
ATOM 828 C CA . ASP A 1 104 ? -5.542 3.905 -9.657 1.00 60.28 104 ASP A CA 1
ATOM 829 C C . ASP A 1 104 ? -6.064 3.080 -8.476 1.00 60.28 104 ASP A C 1
ATOM 831 O O . ASP A 1 104 ? -5.596 3.134 -7.341 1.00 60.28 104 ASP A O 1
ATOM 835 N N . SER A 1 105 ? -7.144 2.344 -8.739 1.00 64.06 105 SER A N 1
ATOM 836 C CA . SER A 1 105 ? -7.814 1.524 -7.726 1.00 64.06 105 SER A CA 1
ATOM 837 C C . SER A 1 105 ? -7.089 0.208 -7.435 1.00 64.06 105 SER A C 1
ATOM 839 O O . SER A 1 105 ? -7.592 -0.560 -6.613 1.00 64.06 105 SER A O 1
ATOM 841 N N . ASN A 1 106 ? -5.962 -0.079 -8.093 1.00 81.44 106 ASN A N 1
ATOM 842 C CA . ASN A 1 106 ? -5.273 -1.354 -7.948 1.00 81.44 106 ASN A CA 1
ATOM 843 C C . ASN A 1 106 ? -4.430 -1.390 -6.661 1.00 81.44 106 ASN A C 1
ATOM 845 O O . ASN A 1 106 ? -3.480 -0.625 -6.504 1.00 81.44 106 ASN A O 1
ATOM 849 N N . ASP A 1 107 ? -4.752 -2.314 -5.752 1.00 84.25 107 ASP A N 1
ATOM 850 C CA . ASP A 1 107 ? -4.008 -2.505 -4.502 1.00 84.25 107 ASP A CA 1
ATOM 851 C C . ASP A 1 107 ? -2.535 -2.863 -4.747 1.00 84.25 107 ASP A C 1
ATOM 853 O O . ASP A 1 107 ? -1.684 -2.501 -3.939 1.00 84.25 107 ASP A O 1
ATOM 857 N N . LEU A 1 108 ? -2.214 -3.517 -5.871 1.00 84.50 108 LEU A N 1
ATOM 858 C CA . LEU A 1 108 ? -0.835 -3.854 -6.230 1.00 84.50 108 LEU A CA 1
ATOM 859 C C . LEU A 1 108 ? -0.000 -2.616 -6.573 1.00 84.50 108 LEU A C 1
ATOM 861 O O . LEU A 1 108 ? 1.139 -2.499 -6.126 1.00 84.50 108 LEU A O 1
ATOM 865 N N . ALA A 1 109 ? -0.571 -1.672 -7.324 1.00 83.31 109 ALA A N 1
ATOM 866 C CA . ALA A 1 109 ? 0.107 -0.418 -7.644 1.00 83.31 109 ALA A CA 1
ATOM 867 C C . ALA A 1 109 ? 0.382 0.386 -6.364 1.00 83.31 109 ALA A C 1
ATOM 869 O O . ALA A 1 109 ? 1.476 0.908 -6.168 1.00 83.31 109 ALA A O 1
ATOM 870 N N . ILE A 1 110 ? -0.591 0.413 -5.451 1.00 85.25 110 ILE A N 1
ATOM 871 C CA . ILE A 1 110 ? -0.458 1.063 -4.145 1.00 85.25 110 ILE A CA 1
ATOM 872 C C . ILE A 1 110 ? 0.611 0.377 -3.291 1.00 85.25 110 ILE A C 1
ATOM 874 O O . ILE A 1 110 ? 1.421 1.066 -2.675 1.00 85.25 110 ILE A O 1
ATOM 878 N N . ALA A 1 111 ? 0.648 -0.956 -3.274 1.00 87.88 111 ALA A N 1
ATOM 879 C C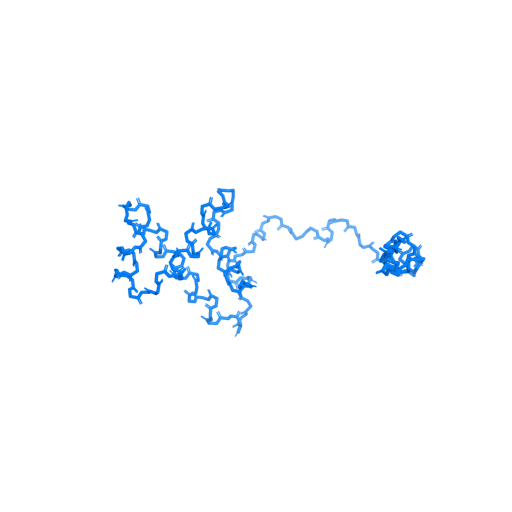A . ALA A 1 111 ? 1.653 -1.707 -2.531 1.00 87.88 111 ALA A CA 1
ATOM 880 C C . ALA A 1 111 ? 3.075 -1.399 -3.024 1.00 87.88 111 ALA A C 1
ATOM 882 O O . ALA A 1 111 ? 3.948 -1.112 -2.209 1.00 87.88 111 ALA A O 1
ATOM 883 N N . HIS A 1 112 ? 3.285 -1.338 -4.342 1.00 85.38 112 HIS A N 1
ATOM 884 C CA . HIS A 1 112 ? 4.566 -0.918 -4.914 1.00 85.38 112 HIS A CA 1
ATOM 885 C C . HIS A 1 112 ? 4.921 0.539 -4.599 1.00 85.38 112 HIS A C 1
ATOM 887 O O . HIS A 1 112 ? 6.079 0.851 -4.337 1.00 85.38 112 HIS A O 1
ATOM 893 N N . LEU A 1 113 ? 3.945 1.453 -4.597 1.00 84.56 113 LEU A N 1
ATOM 894 C CA . LEU A 1 113 ? 4.193 2.848 -4.215 1.00 84.56 113 LEU A CA 1
ATOM 895 C C . LEU A 1 113 ? 4.654 2.975 -2.758 1.00 84.56 113 LEU A C 1
ATOM 897 O O . LEU A 1 113 ? 5.474 3.838 -2.459 1.00 84.56 113 LEU A O 1
ATOM 901 N N . ILE A 1 114 ? 4.130 2.131 -1.868 1.00 85.81 114 ILE A N 1
ATOM 902 C CA . ILE A 1 114 ? 4.525 2.086 -0.455 1.00 85.81 114 ILE A CA 1
ATOM 903 C C . ILE A 1 114 ? 5.902 1.441 -0.295 1.00 85.81 114 ILE A C 1
ATOM 905 O O . ILE A 1 114 ? 6.709 1.930 0.480 1.00 85.81 114 ILE A O 1
ATOM 909 N N . GLU A 1 115 ? 6.182 0.370 -1.031 1.00 84.75 115 GLU A N 1
ATOM 910 C CA . GLU A 1 115 ? 7.484 -0.304 -1.026 1.00 84.75 115 GLU A CA 1
ATOM 911 C C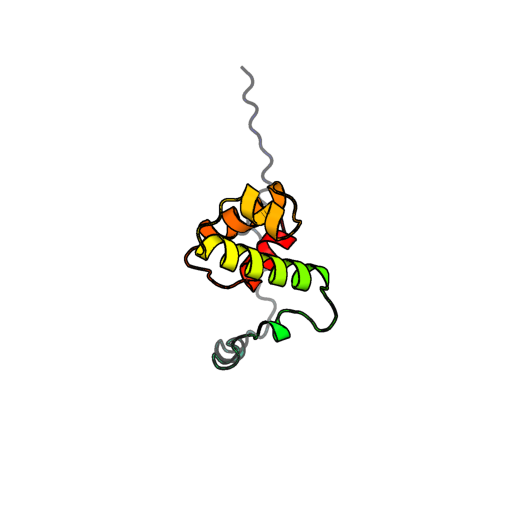 . GLU A 1 115 ? 8.632 0.610 -1.495 1.00 84.75 115 GLU A C 1
ATOM 913 O O . GLU A 1 115 ? 9.746 0.523 -0.980 1.00 84.75 115 GLU A O 1
ATOM 918 N N . LEU A 1 116 ? 8.366 1.497 -2.459 1.00 77.56 116 LEU A N 1
ATOM 919 C CA . LEU A 1 116 ? 9.352 2.436 -3.008 1.00 77.56 116 LEU A CA 1
ATOM 920 C C . LEU A 1 116 ? 9.566 3.705 -2.160 1.00 77.56 116 LEU A C 1
ATOM 922 O O . LEU A 1 116 ? 10.517 4.445 -2.435 1.00 77.56 116 LEU A O 1
ATOM 926 N N . GLY A 1 117 ? 8.675 3.996 -1.205 1.00 63.91 117 GLY A N 1
ATOM 927 C CA . GLY A 1 117 ? 8.646 5.233 -0.408 1.00 63.91 117 GLY A CA 1
ATOM 928 C C . GLY A 1 117 ? 9.339 5.115 0.942 1.00 63.91 117 GLY A C 1
ATOM 929 O O . GLY A 1 117 ? 10.081 6.065 1.287 1.00 63.91 117 GLY A O 1
#

Sequence (117 aa):
MDKNKIDNLDDTLDWEYMSDFYTNEDKEIGDLEDYIVSADETPTDENILGNEEDDTLRQILDDVKKVRECNDSGKNVAEIATVLDMDEEYVTLILMTLNGNPEDSNDLAIAHLIELG